Protein AF-A0AAX2EZH9-F1 (afdb_monomer)

InterPro domains:
  IPR002686 Transposase IS200-like [PF01797] (1-77)
  IPR002686 Transposase IS200-like [SM01321] (1-77)
  IPR036515 Transposase IS200-like superfamily [G3DSA:3.30.70.1290] (1-81)
  IPR036515 Transposase IS200-like superfamily [SSF143422] (1-78)

Secondary structure (DSSP, 8-state):
-EEEE-SS-EEEE----TTS-HHHHHHHHHHHHHHHHHHH-GGGGGTSTTS--S-S----------HHHHHHHHHHHHHHHHHHHHHHHTT-

Nearest PDB structures (foldseek):
  2xo6-assembly1_D  TM=8.669E-01  e=2.673E-03  Deinococcus radiodurans
  2xma-assembly1_B  TM=8.553E-01  e=2.495E-03  Deinococcus radiodurans

Radius of gyration: 23.13 Å; Cα contacts (8 Å, |Δi|>4): 30; chains: 1; bounding box: 42×32×67 Å

Structure (mmCIF, N/CA/C/O backbone):
data_AF-A0AAX2EZH9-F1
#
_entry.id   AF-A0AAX2EZH9-F1
#
loop_
_atom_site.group_PDB
_atom_site.id
_atom_site.type_symbol
_atom_site.label_atom_id
_atom_site.label_alt_id
_atom_site.label_comp_id
_atom_site.label_asym_id
_atom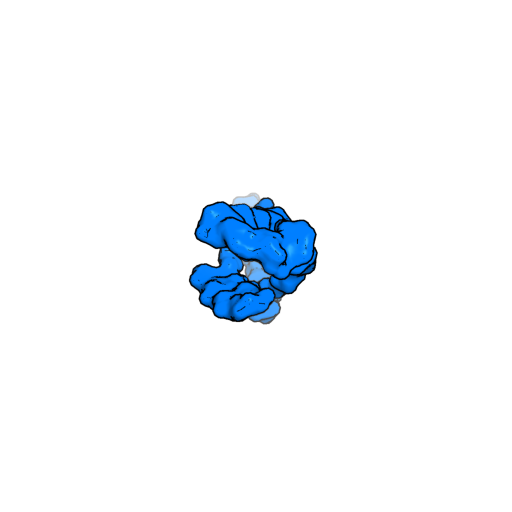_site.label_entity_id
_atom_site.label_seq_id
_atom_site.pdbx_PDB_ins_code
_atom_site.Cartn_x
_atom_site.Cartn_y
_atom_site.Cartn_z
_atom_site.occupancy
_atom_site.B_iso_or_equiv
_atom_site.auth_seq_id
_atom_site.auth_comp_id
_atom_site.auth_asym_id
_atom_site.auth_atom_id
_atom_site.pdbx_PDB_model_num
ATOM 1 N N . LEU A 1 1 ? -5.674 -7.216 -10.535 1.00 82.19 1 LEU A N 1
ATOM 2 C CA . LEU A 1 1 ? -5.636 -7.061 -9.066 1.00 82.19 1 LEU A CA 1
ATOM 3 C C . LEU A 1 1 ? -5.894 -8.431 -8.493 1.00 82.19 1 LEU A C 1
ATOM 5 O O . LEU A 1 1 ? -6.979 -8.951 -8.719 1.00 82.19 1 LEU A O 1
ATOM 9 N N . GLU A 1 2 ? -4.918 -8.998 -7.802 1.00 90.62 2 GLU A N 1
ATOM 10 C CA . GLU A 1 2 ? -5.095 -10.267 -7.092 1.00 90.62 2 GLU A CA 1
ATOM 11 C C . GLU A 1 2 ? -5.045 -9.998 -5.591 1.00 90.62 2 GLU A C 1
ATOM 13 O O . GLU A 1 2 ? -4.290 -9.136 -5.135 1.00 90.62 2 GLU A O 1
ATOM 18 N N . LEU A 1 3 ? -5.895 -10.688 -4.834 1.00 95.06 3 LEU A N 1
ATOM 19 C CA . LEU A 1 3 ? -6.066 -10.493 -3.399 1.00 95.06 3 LEU A CA 1
ATOM 20 C C . LEU A 1 3 ? -6.234 -11.855 -2.735 1.00 95.06 3 LEU A C 1
ATOM 22 O O . LEU A 1 3 ? -7.134 -12.610 -3.096 1.00 95.06 3 LEU A O 1
ATOM 26 N N . ASN A 1 4 ? -5.423 -12.118 -1.718 1.00 96.12 4 ASN A N 1
ATOM 27 C CA . ASN A 1 4 ? -5.602 -13.257 -0.832 1.00 96.12 4 ASN A CA 1
ATOM 28 C C . ASN A 1 4 ? -5.650 -12.766 0.621 1.00 96.12 4 ASN A C 1
ATOM 30 O O . ASN A 1 4 ? -4.737 -12.080 1.081 1.00 96.12 4 ASN A O 1
ATOM 34 N N . VAL A 1 5 ? -6.726 -13.098 1.335 1.00 96.19 5 VAL A N 1
ATOM 35 C CA . VAL A 1 5 ? -6.957 -12.677 2.723 1.00 96.19 5 VAL A CA 1
ATOM 36 C C . VAL A 1 5 ? -6.786 -13.883 3.629 1.00 96.19 5 VAL A C 1
ATOM 38 O O . VAL A 1 5 ? -7.507 -14.868 3.499 1.00 96.19 5 VAL A O 1
ATOM 41 N N . GLN A 1 6 ? -5.839 -13.784 4.551 1.00 96.00 6 GLN A N 1
ATOM 42 C CA . GLN A 1 6 ? -5.584 -14.772 5.588 1.00 96.00 6 GLN A CA 1
ATOM 43 C C . GLN A 1 6 ? -6.080 -14.231 6.940 1.00 96.00 6 GLN A C 1
ATOM 45 O O . GLN A 1 6 ? -6.351 -13.032 7.059 1.00 96.00 6 GLN A O 1
ATOM 50 N N . PRO A 1 7 ? -6.235 -15.083 7.970 1.00 91.31 7 PRO A N 1
ATOM 51 C CA . PRO A 1 7 ? -6.737 -14.646 9.275 1.00 91.31 7 PRO A CA 1
ATOM 52 C C . PRO A 1 7 ? -5.924 -13.515 9.927 1.00 91.31 7 PRO A C 1
ATOM 54 O O . PRO A 1 7 ? -6.488 -12.711 10.667 1.00 91.31 7 PRO A O 1
ATOM 57 N N . ASP A 1 8 ? -4.621 -13.442 9.653 1.00 92.62 8 ASP A N 1
ATOM 58 C CA . ASP A 1 8 ? -3.663 -12.530 10.288 1.00 92.62 8 ASP A CA 1
ATOM 59 C C . ASP A 1 8 ? -2.900 -11.618 9.304 1.00 92.62 8 ASP A C 1
ATOM 61 O O . ASP A 1 8 ? -2.228 -10.678 9.735 1.00 92.62 8 ASP A O 1
ATOM 65 N N . HIS A 1 9 ? -3.013 -11.839 7.990 1.00 94.88 9 HIS A N 1
ATOM 66 C CA . HIS A 1 9 ? -2.337 -11.029 6.973 1.00 94.88 9 HIS A CA 1
ATOM 67 C C . HIS A 1 9 ? -3.076 -11.009 5.626 1.00 94.88 9 HIS A C 1
ATOM 69 O O . HIS A 1 9 ? -4.004 -11.774 5.379 1.00 94.88 9 HIS A O 1
ATOM 75 N N . VAL A 1 10 ? -2.679 -10.098 4.734 1.00 96.81 10 VAL A N 1
ATOM 76 C CA . VAL A 1 10 ? -3.275 -9.940 3.399 1.00 96.81 10 VAL A CA 1
ATOM 77 C C . VAL A 1 10 ? -2.175 -9.813 2.352 1.00 96.81 10 VAL A C 1
ATOM 79 O O . VAL A 1 10 ? -1.251 -9.020 2.529 1.00 96.81 10 VAL A O 1
ATOM 82 N N . HIS A 1 11 ? -2.317 -10.550 1.251 1.00 96.00 11 HIS A N 1
ATOM 83 C CA . HIS A 1 11 ? -1.464 -10.463 0.064 1.00 96.00 11 HIS A CA 1
ATOM 84 C C . HIS A 1 11 ? -2.195 -9.745 -1.066 1.00 96.00 11 HIS A C 1
ATOM 86 O O . HIS A 1 11 ? -3.374 -10.006 -1.311 1.00 96.00 11 HIS A O 1
ATOM 92 N N . LEU A 1 12 ? -1.493 -8.852 -1.762 1.00 94.88 12 LEU A N 1
ATOM 93 C CA . LEU A 1 12 ? -2.029 -8.029 -2.844 1.00 94.88 12 LEU A CA 1
ATOM 94 C C . LEU A 1 12 ? -1.044 -7.991 -4.013 1.00 94.88 12 LEU A C 1
ATOM 96 O O . LEU A 1 12 ? 0.106 -7.607 -3.822 1.00 94.88 12 LEU A O 1
ATOM 100 N N . VAL A 1 13 ? -1.519 -8.288 -5.224 1.00 94.44 13 VAL A N 1
ATOM 101 C CA . VAL A 1 13 ? -0.797 -8.004 -6.475 1.00 94.44 13 VAL A CA 1
ATOM 102 C C . VAL A 1 13 ? -1.493 -6.848 -7.181 1.00 94.44 13 VAL A C 1
ATOM 104 O O . VAL A 1 13 ? -2.639 -6.960 -7.636 1.00 94.44 13 VAL A O 1
ATOM 107 N N . VAL A 1 14 ? -0.806 -5.709 -7.244 1.00 92.31 14 VAL A N 1
ATOM 108 C CA . VAL A 1 14 ? -1.336 -4.424 -7.716 1.00 92.31 14 VAL A CA 1
ATOM 109 C C . VAL A 1 14 ? -0.431 -3.831 -8.791 1.00 92.31 14 VAL A C 1
ATOM 111 O O . VAL A 1 14 ? 0.789 -3.919 -8.705 1.00 92.31 14 VAL A O 1
ATOM 114 N N . ILE A 1 15 ? -1.034 -3.170 -9.777 1.00 92.50 15 ILE A N 1
ATOM 115 C CA . ILE A 1 15 ? -0.312 -2.300 -10.709 1.00 92.50 15 ILE A CA 1
ATOM 116 C C . ILE A 1 15 ? -0.387 -0.885 -10.141 1.00 92.50 15 ILE A C 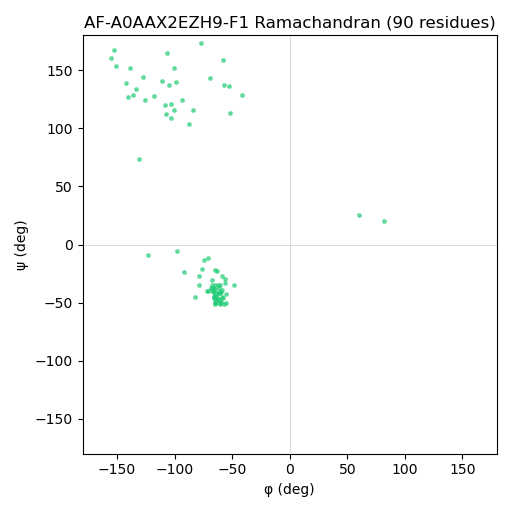1
ATOM 118 O O . ILE A 1 15 ? -1.481 -0.384 -9.873 1.00 92.50 15 ILE A O 1
ATOM 122 N N . VAL A 1 16 ? 0.766 -0.252 -9.937 1.00 92.19 16 VAL A N 1
ATOM 123 C CA . VAL A 1 16 ? 0.867 1.071 -9.310 1.00 92.19 16 VAL A CA 1
ATOM 124 C C . VAL A 1 16 ? 1.465 2.056 -10.314 1.00 92.19 16 VAL A C 1
ATOM 126 O O . VAL A 1 16 ? 2.521 1.769 -10.876 1.00 92.19 16 VAL A O 1
ATOM 129 N N . PRO A 1 17 ? 0.831 3.220 -10.556 1.00 94.69 17 PRO A N 1
ATOM 130 C CA . PRO A 1 17 ? 1.440 4.273 -11.357 1.00 94.69 17 PRO A CA 1
ATOM 131 C C . PRO A 1 17 ? 2.792 4.705 -10.765 1.00 94.69 17 PRO A C 1
ATOM 133 O O . PRO A 1 17 ? 2.856 4.948 -9.559 1.00 94.69 17 PRO A O 1
ATOM 136 N N . PRO A 1 18 ? 3.840 4.913 -11.581 1.00 93.38 18 PRO A N 1
ATOM 137 C CA . PRO A 1 18 ? 5.196 5.186 -11.087 1.00 93.38 18 PRO A CA 1
ATOM 138 C C . PRO A 1 18 ? 5.309 6.495 -10.290 1.00 93.38 18 PRO A C 1
ATOM 140 O O . PRO A 1 18 ? 6.192 6.647 -9.456 1.00 93.38 18 PRO A O 1
ATOM 143 N N . LYS A 1 19 ? 4.379 7.435 -10.502 1.00 96.75 19 LYS A N 1
ATOM 144 C CA . LYS A 1 19 ? 4.286 8.695 -9.747 1.00 96.75 19 LYS A CA 1
ATOM 145 C C . LYS A 1 19 ? 3.806 8.532 -8.299 1.00 96.75 19 LYS A C 1
ATOM 147 O O . LYS A 1 19 ? 3.818 9.500 -7.545 1.00 96.75 19 LYS A O 1
ATOM 152 N N . ILE A 1 20 ? 3.303 7.355 -7.927 1.00 97.19 20 ILE A N 1
ATOM 153 C CA . ILE A 1 20 ? 2.777 7.076 -6.589 1.00 97.19 20 ILE A CA 1
ATOM 154 C C . ILE A 1 20 ? 3.815 6.254 -5.835 1.00 97.19 20 ILE A C 1
ATOM 156 O O . ILE A 1 20 ? 4.152 5.145 -6.241 1.00 97.19 20 ILE A O 1
ATOM 160 N N . SER A 1 21 ? 4.288 6.771 -4.703 1.00 97.12 21 SER A N 1
ATOM 161 C CA . SER A 1 21 ? 5.182 6.003 -3.842 1.00 97.12 21 SER A CA 1
ATOM 162 C C . SER A 1 21 ? 4.437 4.839 -3.176 1.00 97.12 21 SER A C 1
ATOM 164 O O . SER A 1 21 ? 3.276 4.957 -2.759 1.00 97.12 21 SER A O 1
ATOM 166 N N . ILE A 1 22 ? 5.131 3.710 -3.019 1.00 96.50 22 ILE A N 1
ATOM 167 C CA . ILE A 1 22 ? 4.591 2.534 -2.326 1.00 96.50 22 ILE A CA 1
ATOM 168 C C . ILE A 1 22 ? 4.200 2.877 -0.885 1.00 96.50 22 ILE A C 1
ATOM 170 O O . ILE A 1 22 ? 3.153 2.443 -0.409 1.00 96.50 22 ILE A O 1
ATOM 174 N N . SER A 1 23 ? 4.986 3.706 -0.197 1.00 96.94 23 SER A N 1
ATOM 175 C CA . SER A 1 23 ? 4.690 4.123 1.175 1.00 96.94 23 SER A CA 1
ATOM 176 C C . SER A 1 23 ? 3.376 4.902 1.279 1.00 96.94 23 SER A C 1
ATOM 178 O O . SER A 1 23 ? 2.574 4.624 2.174 1.00 96.94 23 SER A O 1
ATOM 180 N N . THR A 1 24 ? 3.100 5.815 0.342 1.00 97.31 24 THR A N 1
ATOM 181 C CA . THR A 1 24 ? 1.831 6.553 0.287 1.00 97.31 24 THR A CA 1
ATOM 182 C C . THR A 1 24 ? 0.655 5.630 -0.021 1.00 97.31 24 THR A C 1
ATOM 184 O O . THR A 1 24 ? -0.401 5.764 0.608 1.00 97.31 24 THR A O 1
ATOM 187 N N . LEU A 1 25 ? 0.827 4.679 -0.945 1.00 96.94 25 LEU A N 1
ATOM 188 C CA . LEU A 1 25 ? -0.189 3.673 -1.250 1.00 96.94 25 LEU A CA 1
ATOM 189 C C . LEU A 1 25 ? -0.505 2.816 -0.016 1.00 96.94 25 LEU A C 1
ATOM 191 O O . LEU A 1 25 ? -1.668 2.693 0.365 1.00 96.94 25 LEU A O 1
ATOM 195 N N . MET A 1 26 ? 0.517 2.274 0.648 1.00 97.25 26 MET A N 1
ATOM 196 C CA . MET A 1 26 ? 0.345 1.419 1.823 1.00 97.25 26 MET A CA 1
ATOM 197 C C . MET A 1 26 ? -0.263 2.172 3.004 1.00 97.25 26 MET A C 1
ATOM 199 O O . MET A 1 26 ? -1.134 1.626 3.684 1.00 97.25 26 MET A O 1
ATOM 203 N N . GLY A 1 27 ? 0.118 3.435 3.217 1.00 96.50 27 GLY A N 1
ATOM 204 C CA . GLY A 1 27 ? -0.517 4.306 4.207 1.00 96.50 27 GLY A CA 1
ATOM 205 C C . GLY A 1 27 ? -2.018 4.470 3.950 1.00 96.50 27 GLY A C 1
ATOM 206 O O . GLY A 1 27 ? -2.830 4.281 4.859 1.00 96.50 27 GLY A O 1
ATOM 207 N N . HIS A 1 28 ? -2.404 4.725 2.696 1.00 96.88 28 HIS A N 1
ATOM 208 C CA . HIS A 1 28 ? -3.811 4.826 2.308 1.00 96.88 28 HIS A CA 1
ATOM 209 C C . HIS A 1 28 ? -4.563 3.505 2.462 1.00 96.88 28 HIS A C 1
ATOM 211 O O . HIS A 1 28 ? -5.627 3.483 3.084 1.00 96.88 28 HIS A O 1
ATOM 217 N N . LEU A 1 29 ? -4.032 2.406 1.922 1.00 96.31 29 LEU A N 1
ATOM 218 C CA . LEU A 1 29 ? -4.689 1.100 1.966 1.00 96.31 29 LEU A CA 1
ATOM 219 C C . LEU A 1 29 ? -4.904 0.645 3.408 1.00 96.31 29 LEU A C 1
ATOM 221 O O . LEU A 1 29 ? -6.035 0.333 3.788 1.00 96.31 29 LEU A O 1
ATOM 225 N N . LYS A 1 30 ? -3.854 0.674 4.235 1.00 95.44 30 LYS A N 1
ATOM 226 C CA . LYS A 1 30 ? -3.922 0.249 5.638 1.00 95.44 30 LYS A CA 1
ATOM 227 C C . LYS A 1 30 ? -4.824 1.171 6.459 1.00 95.44 30 LYS A C 1
ATOM 229 O O . LYS A 1 30 ? -5.681 0.689 7.196 1.00 95.44 30 LYS A O 1
ATOM 234 N N . GLY A 1 31 ? -4.702 2.488 6.290 1.00 94.62 31 GLY A N 1
ATOM 235 C CA . GLY A 1 31 ? -5.515 3.461 7.023 1.00 94.62 31 GLY A CA 1
ATOM 236 C C . GLY A 1 31 ? -7.004 3.381 6.678 1.00 94.62 31 GLY A C 1
ATOM 237 O O . GLY A 1 31 ? -7.852 3.248 7.562 1.00 94.62 31 GLY A O 1
ATOM 238 N N . ARG A 1 32 ? -7.351 3.411 5.384 1.00 96.50 32 ARG A N 1
ATOM 239 C CA . ARG A 1 32 ? -8.755 3.402 4.935 1.00 96.50 32 ARG A CA 1
ATOM 240 C C . ARG A 1 32 ? -9.444 2.072 5.213 1.00 96.50 32 ARG A C 1
ATOM 242 O O . ARG A 1 32 ? -10.620 2.080 5.575 1.00 96.50 32 ARG A O 1
ATOM 249 N N . SER A 1 33 ? -8.741 0.949 5.066 1.00 94.94 33 SER A N 1
ATOM 250 C CA . SER A 1 33 ? -9.296 -0.367 5.404 1.00 94.94 33 SER A CA 1
ATOM 251 C C . SER A 1 33 ? -9.562 -0.498 6.903 1.00 94.94 33 SER A C 1
ATOM 253 O O . SER A 1 33 ? -10.667 -0.889 7.269 1.00 94.94 33 SER A O 1
ATOM 255 N N . ALA A 1 34 ? -8.628 -0.080 7.765 1.00 92.75 34 ALA A N 1
ATOM 256 C CA . ALA A 1 34 ? -8.821 -0.104 9.215 1.00 92.75 34 ALA A CA 1
ATOM 257 C C . ALA A 1 34 ? -10.036 0.734 9.647 1.00 92.75 34 ALA A C 1
ATOM 259 O O . ALA A 1 34 ? -10.880 0.257 10.403 1.00 92.75 34 ALA A O 1
ATOM 260 N N . ILE A 1 35 ? -10.184 1.954 9.109 1.00 92.31 35 ILE A N 1
ATOM 261 C CA . ILE A 1 35 ? -11.345 2.817 9.390 1.00 92.31 35 ILE A CA 1
ATOM 262 C C . ILE A 1 35 ? -12.651 2.130 8.973 1.00 92.31 35 ILE A C 1
ATOM 264 O O . ILE A 1 35 ? -13.594 2.060 9.762 1.00 92.31 35 ILE A O 1
ATOM 268 N N . ARG A 1 36 ? -12.717 1.601 7.743 1.00 94.44 36 ARG A N 1
ATOM 269 C CA . ARG A 1 36 ? -13.913 0.907 7.238 1.00 94.44 36 ARG A CA 1
ATOM 270 C C . ARG A 1 36 ? -14.256 -0.315 8.084 1.00 94.44 36 ARG A C 1
ATOM 272 O O . ARG A 1 36 ? -15.429 -0.526 8.387 1.00 94.44 36 ARG A O 1
ATOM 279 N N . LEU A 1 37 ? -13.250 -1.084 8.492 1.00 92.50 37 LEU A N 1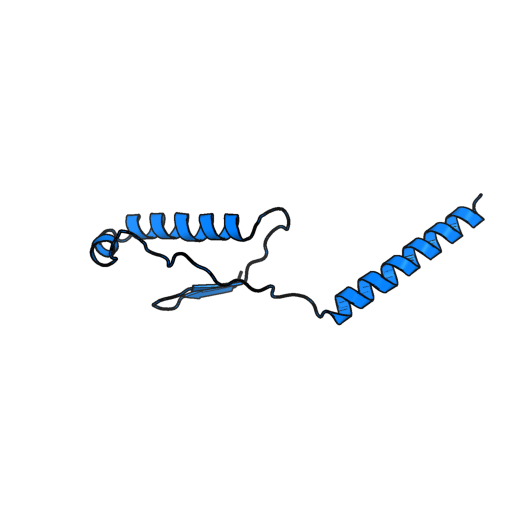
ATOM 280 C CA . LEU A 1 37 ? -13.442 -2.268 9.314 1.00 92.50 37 LEU A CA 1
ATOM 281 C C . LEU A 1 37 ? -13.973 -1.907 10.701 1.00 92.50 37 LEU A C 1
ATOM 283 O O . LEU A 1 37 ? -14.944 -2.511 11.144 1.00 92.50 37 LEU A O 1
ATOM 287 N N . TYR A 1 38 ? -13.405 -0.897 11.363 1.00 90.31 38 TYR A N 1
ATOM 288 C CA . TYR A 1 38 ? -13.888 -0.462 12.674 1.00 90.31 38 TYR A CA 1
ATOM 289 C C . TYR A 1 38 ? -15.303 0.113 12.631 1.00 90.31 38 TYR A C 1
ATOM 291 O O . TYR A 1 38 ? -16.072 -0.117 13.561 1.00 90.31 38 TYR A O 1
ATOM 299 N N . ASN A 1 39 ? -15.668 0.806 11.550 1.00 92.00 39 ASN A N 1
ATOM 300 C CA . ASN A 1 39 ? -17.034 1.291 11.365 1.00 92.00 39 ASN A CA 1
ATOM 301 C C . ASN A 1 39 ? -18.021 0.136 11.147 1.00 92.00 39 ASN A C 1
ATOM 303 O O . ASN A 1 39 ? -19.147 0.190 11.633 1.00 92.00 39 ASN A O 1
ATOM 307 N N . ARG A 1 40 ? -17.607 -0.918 10.429 1.00 94.50 40 ARG A N 1
ATOM 308 C CA . ARG A 1 40 ? -18.458 -2.084 10.153 1.00 94.50 40 ARG A CA 1
ATOM 309 C C . ARG A 1 40 ? -18.546 -3.051 11.334 1.00 94.50 40 ARG A C 1
ATOM 311 O O . ARG A 1 40 ? -19.599 -3.642 11.553 1.00 94.50 40 ARG A O 1
ATOM 318 N N . PHE A 1 41 ? -17.465 -3.200 12.093 1.00 91.06 41 PHE A N 1
ATOM 319 C CA . PHE A 1 41 ? -17.336 -4.149 13.197 1.00 91.06 41 PHE A CA 1
ATOM 320 C C . PHE A 1 41 ? -16.781 -3.461 14.457 1.00 91.06 41 PHE A C 1
ATOM 322 O O . PHE A 1 41 ? -15.634 -3.697 14.853 1.00 91.06 41 PHE A O 1
ATOM 329 N N . PRO A 1 42 ? -17.592 -2.635 15.147 1.00 87.25 42 PRO A N 1
ATOM 330 C CA . PRO A 1 42 ? -17.126 -1.847 16.293 1.00 87.25 42 PRO A CA 1
ATOM 331 C C . PRO A 1 42 ? -16.548 -2.691 17.439 1.00 87.25 42 PRO A C 1
ATOM 333 O O . PRO A 1 42 ? -15.671 -2.240 18.173 1.00 87.25 42 PRO A O 1
ATOM 336 N N . HIS A 1 43 ? -17.000 -3.941 17.575 1.00 85.50 43 HIS A N 1
ATOM 337 C CA . HIS A 1 43 ? -16.541 -4.874 18.604 1.00 85.50 43 HIS A CA 1
ATOM 338 C C . HIS A 1 43 ? -15.056 -5.265 18.464 1.00 85.50 43 HIS A C 1
ATOM 340 O O . HIS A 1 43 ? -14.439 -5.645 19.458 1.00 85.50 43 HIS A O 1
ATOM 346 N N . ILE A 1 44 ? -14.459 -5.136 17.271 1.00 83.88 44 ILE A N 1
ATOM 347 C CA . ILE A 1 44 ? -13.042 -5.459 17.027 1.00 83.88 44 ILE A CA 1
ATOM 348 C C . ILE A 1 44 ? -12.113 -4.482 17.762 1.00 83.88 44 ILE A C 1
ATOM 350 O O . ILE A 1 44 ? -11.052 -4.889 18.233 1.00 83.88 44 ILE A O 1
ATOM 354 N N . ARG A 1 45 ? -12.527 -3.219 17.956 1.00 77.12 45 ARG A N 1
ATOM 355 C CA . ARG A 1 45 ? -11.734 -2.223 18.705 1.00 77.12 45 ARG A CA 1
ATOM 356 C C . ARG A 1 45 ? -11.378 -2.679 20.117 1.00 77.12 45 ARG A C 1
ATOM 358 O O . ARG A 1 45 ? -10.312 -2.339 20.607 1.00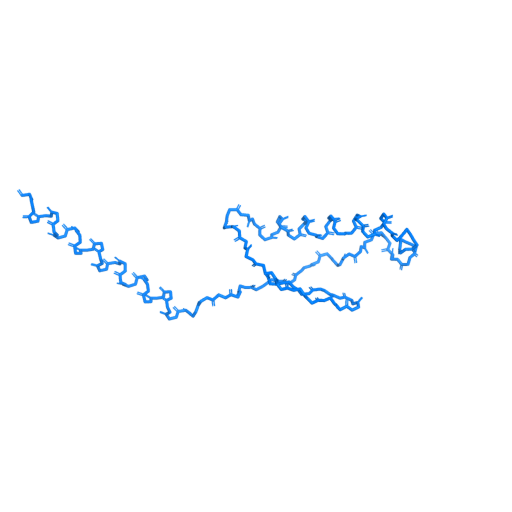 77.12 45 ARG A O 1
ATOM 365 N N . LYS A 1 46 ? -12.258 -3.456 20.757 1.00 70.69 46 LYS A N 1
ATOM 366 C CA . LYS A 1 46 ? -12.047 -3.965 22.120 1.00 70.69 46 LYS A CA 1
ATOM 367 C C . LYS A 1 46 ? -11.046 -5.123 22.181 1.00 70.69 46 LYS A C 1
ATOM 369 O O . LYS A 1 46 ? -10.509 -5.387 23.246 1.00 70.69 46 LYS A O 1
ATOM 374 N N . LYS A 1 47 ? -10.817 -5.820 21.061 1.00 71.25 47 LYS A N 1
ATOM 375 C CA . LYS A 1 47 ? -9.916 -6.981 20.980 1.00 71.25 47 LYS A CA 1
ATOM 376 C C . LYS A 1 47 ? -8.484 -6.606 20.591 1.00 71.25 47 LYS A C 1
ATOM 378 O O . LYS A 1 47 ? -7.566 -7.366 20.875 1.00 71.25 47 LYS A O 1
ATOM 383 N N . LEU A 1 48 ? -8.293 -5.464 19.930 1.00 70.19 48 LEU A N 1
ATOM 384 C CA . LEU A 1 48 ? -6.991 -5.032 19.425 1.00 70.19 48 LEU A CA 1
ATOM 385 C C . LEU A 1 48 ? -6.401 -3.954 20.334 1.00 70.19 48 LEU A C 1
ATOM 387 O O . LEU A 1 48 ? -6.877 -2.817 20.373 1.00 70.19 48 LEU A O 1
ATOM 391 N N . TRP A 1 49 ? -5.358 -4.339 21.068 1.00 59.88 49 TRP A N 1
ATOM 392 C CA . TRP A 1 49 ? -4.599 -3.491 21.983 1.00 59.88 49 TRP A CA 1
ATOM 393 C C . TRP A 1 49 ? -4.150 -2.202 21.278 1.00 59.88 49 TRP A C 1
ATOM 395 O O . TRP A 1 49 ? -3.351 -2.230 20.345 1.00 59.88 49 TRP A O 1
ATOM 405 N N . GLY A 1 50 ? -4.693 -1.058 21.702 1.00 65.56 50 GLY A N 1
ATOM 406 C CA . GLY A 1 50 ? -4.286 0.254 21.191 1.00 65.56 50 GLY A CA 1
ATOM 407 C C . GLY A 1 50 ? -4.917 0.692 19.863 1.00 65.56 50 GLY A C 1
ATOM 408 O O . GLY A 1 50 ? -4.378 1.590 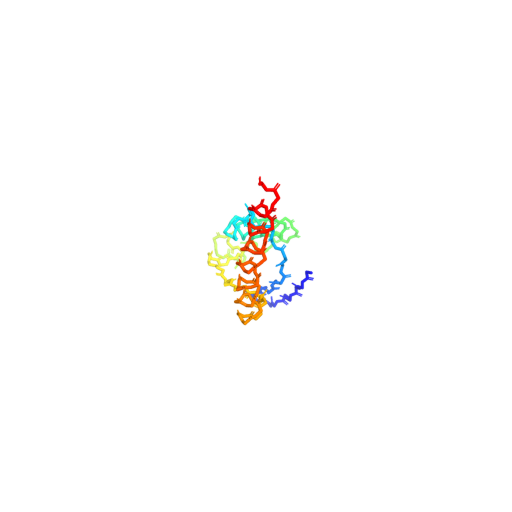19.228 1.00 65.56 50 GLY A O 1
ATOM 409 N N . ASN A 1 51 ? -6.052 0.115 19.435 1.00 70.38 51 ASN A N 1
ATOM 410 C CA . ASN A 1 51 ? -6.796 0.574 18.241 1.00 70.38 51 ASN A CA 1
ATOM 411 C C . ASN A 1 51 ? -5.976 0.505 16.927 1.00 70.38 51 ASN A C 1
ATOM 413 O O . ASN A 1 51 ? -6.238 1.235 15.968 1.00 70.38 51 ASN A O 1
ATOM 417 N N . HIS A 1 52 ? -4.981 -0.385 16.882 1.00 83.56 52 HIS A N 1
ATOM 418 C CA . HIS A 1 52 ? -4.182 -0.675 15.697 1.00 83.56 52 HIS A CA 1
ATOM 419 C C . HIS A 1 52 ? -4.684 -1.961 15.035 1.00 83.56 52 HIS A C 1
ATOM 421 O O . HIS A 1 52 ? -4.611 -3.034 15.627 1.00 83.56 52 HIS A O 1
ATOM 427 N N . PHE A 1 53 ? -5.204 -1.851 13.809 1.00 90.19 53 PHE A N 1
ATOM 428 C CA . PHE A 1 53 ? -5.655 -3.020 13.046 1.00 90.19 53 PHE A CA 1
ATOM 429 C C . PHE A 1 53 ? -4.502 -3.719 12.326 1.00 90.19 53 PHE A C 1
ATOM 431 O O . PHE A 1 53 ? -4.378 -4.936 12.376 1.00 90.19 53 PHE A O 1
ATOM 438 N N . TRP A 1 54 ? -3.637 -2.936 11.684 1.00 93.19 54 TRP A N 1
ATOM 439 C CA . TRP A 1 54 ? -2.476 -3.446 10.968 1.00 93.19 54 TRP A CA 1
ATOM 440 C C . TRP A 1 54 ? -1.201 -3.299 11.794 1.00 93.19 54 TRP A C 1
ATOM 442 O O . TRP A 1 54 ? -1.053 -2.340 12.556 1.00 93.19 54 TRP A O 1
ATOM 452 N N . SER A 1 55 ? -0.233 -4.186 11.555 1.00 92.12 55 SER A N 1
ATOM 453 C CA . SER A 1 55 ? 1.150 -3.992 12.001 1.00 92.12 55 SER A CA 1
ATOM 454 C C . SER A 1 55 ? 1.725 -2.686 11.433 1.00 92.12 55 SER A C 1
ATOM 456 O O . SER A 1 55 ? 1.235 -2.161 10.431 1.00 92.12 55 SER A O 1
ATOM 458 N N . ARG A 1 56 ? 2.771 -2.120 12.051 1.00 91.31 56 ARG A N 1
ATOM 459 C CA . ARG A 1 56 ? 3.399 -0.880 11.545 1.00 91.31 56 ARG A CA 1
ATOM 460 C C . ARG A 1 56 ? 4.039 -1.089 10.166 1.00 91.31 56 ARG A C 1
ATOM 462 O O . ARG A 1 56 ? 3.812 -0.288 9.261 1.00 91.31 56 ARG A O 1
ATOM 469 N N . GLY A 1 57 ? 4.765 -2.193 9.995 1.00 94.19 57 GLY A N 1
ATOM 470 C CA . GLY A 1 57 ? 5.468 -2.538 8.758 1.00 94.19 57 GLY A CA 1
ATOM 471 C C . GLY A 1 57 ? 4.572 -3.085 7.645 1.00 94.19 57 GLY A C 1
ATOM 472 O O . GLY A 1 57 ? 3.372 -3.304 7.819 1.00 94.19 57 GLY A O 1
ATOM 473 N N . TYR A 1 58 ? 5.164 -3.279 6.476 1.00 96.81 58 TYR A N 1
ATOM 474 C CA . TYR A 1 58 ? 4.592 -4.008 5.349 1.00 96.81 58 TYR A CA 1
ATOM 475 C C . TYR A 1 58 ? 5.734 -4.622 4.536 1.00 96.81 58 TYR A C 1
ATOM 477 O O . TYR A 1 58 ? 6.849 -4.104 4.563 1.00 96.81 58 TYR A O 1
ATOM 485 N N . PHE A 1 59 ? 5.447 -5.715 3.835 1.00 95.56 59 PHE A N 1
ATOM 486 C CA . PHE A 1 59 ? 6.352 -6.304 2.854 1.00 95.56 59 PHE A CA 1
ATOM 487 C C . PHE A 1 59 ? 5.935 -5.846 1.457 1.00 95.56 59 PHE A C 1
ATOM 489 O O . PHE A 1 59 ? 4.740 -5.749 1.169 1.00 95.56 59 PHE A O 1
ATOM 496 N N . VAL A 1 60 ? 6.912 -5.541 0.610 1.00 94.94 60 VAL A N 1
ATOM 497 C CA . VAL A 1 60 ? 6.695 -5.228 -0.799 1.00 94.94 60 VAL A CA 1
ATOM 498 C C . VAL A 1 60 ? 7.834 -5.823 -1.606 1.00 94.94 60 VAL A C 1
ATOM 500 O O . VAL A 1 60 ? 8.990 -5.734 -1.202 1.00 94.94 60 VAL A O 1
ATOM 503 N N . ASP A 1 61 ? 7.480 -6.392 -2.748 1.00 91.88 61 ASP A N 1
ATOM 504 C CA . ASP A 1 61 ? 8.423 -6.812 -3.768 1.00 91.88 61 ASP A CA 1
ATOM 505 C C . ASP A 1 61 ? 7.853 -6.454 -5.144 1.00 91.88 61 ASP A C 1
ATOM 507 O O . ASP A 1 61 ? 6.634 -6.346 -5.325 1.00 91.88 61 ASP A O 1
ATOM 511 N N . THR A 1 62 ? 8.734 -6.221 -6.107 1.00 88.81 62 THR A N 1
ATOM 512 C CA . THR A 1 62 ? 8.347 -5.970 -7.491 1.00 88.81 62 THR A CA 1
ATOM 513 C C . THR A 1 62 ? 8.137 -7.293 -8.203 1.00 88.81 62 THR A C 1
ATOM 515 O O . THR A 1 62 ? 9.080 -8.043 -8.429 1.00 88.81 62 THR A O 1
ATOM 518 N N . VAL A 1 63 ? 6.905 -7.556 -8.627 1.00 77.06 63 VAL A N 1
ATOM 519 C CA . VAL A 1 63 ? 6.617 -8.655 -9.553 1.00 77.06 63 VAL A CA 1
ATOM 520 C C . VAL A 1 63 ? 6.796 -8.095 -10.962 1.00 77.06 63 VAL A C 1
ATOM 522 O O . VAL A 1 63 ? 5.979 -7.293 -11.415 1.00 77.06 63 VAL A O 1
ATOM 525 N N . GLY A 1 64 ? 7.912 -8.416 -11.622 1.00 69.25 64 GLY A N 1
ATOM 526 C CA . GLY A 1 64 ? 8.334 -7.694 -12.821 1.00 69.25 64 GLY A CA 1
ATOM 527 C C . GLY A 1 64 ? 9.238 -8.470 -13.774 1.00 69.25 64 GLY A C 1
ATOM 528 O O . GLY A 1 64 ? 9.835 -9.484 -13.431 1.00 69.25 64 GLY A O 1
ATOM 529 N N . VAL A 1 65 ? 9.268 -7.958 -15.004 1.00 60.28 65 VAL A N 1
ATOM 530 C CA . VAL A 1 65 ? 9.837 -8.529 -16.230 1.00 60.28 65 VAL A CA 1
ATOM 531 C C . VAL A 1 65 ? 11.303 -8.957 -16.060 1.00 60.28 65 VAL A C 1
ATOM 533 O O . VAL A 1 65 ? 12.097 -8.213 -15.492 1.00 60.28 65 VAL A O 1
ATOM 536 N N . ASN A 1 66 ? 11.647 -10.141 -16.593 1.00 74.25 66 ASN A N 1
ATOM 537 C CA . ASN A 1 66 ? 12.992 -10.735 -16.577 1.00 74.25 66 ASN A CA 1
ATOM 538 C C . ASN A 1 66 ? 14.078 -9.678 -16.856 1.00 74.25 66 ASN A C 1
ATOM 540 O O . ASN A 1 66 ? 14.006 -8.956 -17.853 1.00 74.25 66 ASN A O 1
ATOM 544 N N . GLU A 1 67 ? 15.094 -9.618 -15.994 1.00 77.00 67 GLU A N 1
ATOM 545 C CA . GLU A 1 67 ? 16.255 -8.730 -16.115 1.00 77.00 67 GLU A CA 1
ATOM 546 C C . GLU A 1 67 ? 16.879 -8.775 -17.523 1.00 77.00 67 GLU A C 1
ATOM 548 O O . GLU A 1 67 ? 17.313 -7.757 -18.063 1.00 77.00 67 GLU A O 1
ATOM 553 N N . GLU A 1 68 ? 16.861 -9.945 -18.160 1.00 77.50 68 GLU A N 1
ATOM 554 C CA . GLU A 1 68 ? 17.314 -10.150 -19.533 1.00 77.50 68 GLU A CA 1
ATOM 555 C C . GLU A 1 68 ? 16.515 -9.333 -20.559 1.00 77.50 68 GLU A C 1
ATOM 557 O O . GLU A 1 68 ? 17.100 -8.728 -21.458 1.00 77.50 68 GLU A O 1
ATOM 562 N N . ILE A 1 69 ? 15.191 -9.251 -20.407 1.00 75.50 69 ILE A N 1
ATOM 563 C CA . ILE A 1 69 ? 14.318 -8.471 -21.294 1.00 75.50 69 ILE A CA 1
ATOM 564 C C . ILE A 1 69 ? 14.599 -6.975 -21.121 1.00 75.50 69 ILE A C 1
ATOM 566 O O . ILE A 1 69 ? 14.675 -6.255 -22.116 1.00 75.50 69 ILE A O 1
ATOM 570 N N . ILE A 1 70 ? 14.820 -6.511 -19.886 1.00 76.94 70 ILE A N 1
ATOM 571 C CA . ILE A 1 70 ? 15.174 -5.111 -19.609 1.00 76.94 70 ILE A CA 1
ATOM 572 C C . ILE A 1 70 ? 16.529 -4.773 -20.239 1.00 76.94 70 ILE A C 1
ATOM 574 O O . ILE A 1 70 ? 16.638 -3.798 -20.980 1.00 76.94 70 ILE A O 1
ATOM 578 N N . ARG A 1 71 ? 17.556 -5.606 -20.022 1.00 81.06 71 ARG A N 1
ATOM 579 C CA . ARG A 1 71 ? 18.880 -5.406 -20.638 1.00 81.06 71 ARG A CA 1
ATOM 580 C C . ARG A 1 71 ? 18.810 -5.407 -22.159 1.00 81.06 71 ARG A C 1
ATOM 582 O O . ARG A 1 71 ? 19.487 -4.609 -22.806 1.00 81.06 71 ARG A O 1
ATOM 589 N N . ARG A 1 72 ? 18.012 -6.309 -22.735 1.00 81.62 72 ARG A N 1
ATOM 590 C CA . ARG A 1 72 ? 17.806 -6.381 -24.180 1.00 81.62 72 ARG A CA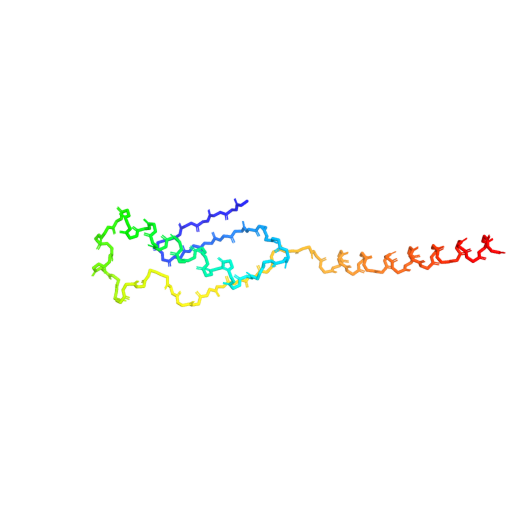 1
ATOM 591 C C . ARG A 1 72 ? 17.160 -5.098 -24.699 1.00 81.62 72 ARG A C 1
ATOM 593 O O . ARG A 1 72 ? 17.665 -4.543 -25.669 1.00 81.62 72 ARG A O 1
ATOM 600 N N . TYR A 1 73 ? 16.106 -4.612 -24.045 1.00 76.75 73 TYR A N 1
ATOM 601 C CA . TYR A 1 73 ? 15.458 -3.349 -24.396 1.00 76.75 73 TYR A CA 1
ATOM 602 C C . TYR A 1 73 ? 16.458 -2.183 -24.400 1.00 76.75 73 TYR A C 1
ATOM 604 O O . TYR A 1 73 ? 16.592 -1.526 -25.427 1.00 76.75 73 TYR A O 1
ATOM 612 N N . VAL A 1 74 ? 17.245 -2.013 -23.329 1.00 81.62 74 VAL A N 1
ATOM 613 C CA . VAL A 1 74 ? 18.258 -0.942 -23.217 1.00 81.62 74 VAL A CA 1
ATOM 614 C C . VAL A 1 74 ? 19.276 -0.997 -24.363 1.00 81.62 74 VAL A C 1
ATOM 616 O O . VAL A 1 74 ? 19.461 -0.013 -25.072 1.00 81.62 74 VAL A O 1
ATOM 619 N N . ARG A 1 75 ? 19.877 -2.168 -24.622 1.00 82.50 75 ARG A N 1
ATOM 620 C CA . ARG A 1 75 ? 20.880 -2.329 -25.696 1.00 82.50 75 ARG A CA 1
ATOM 621 C C . ARG A 1 75 ? 20.330 -2.043 -27.093 1.00 82.50 75 ARG A C 1
ATOM 623 O O . ARG A 1 75 ? 21.065 -1.603 -27.973 1.00 82.50 75 ARG A O 1
ATOM 630 N N . HIS A 1 76 ? 19.068 -2.385 -27.346 1.00 78.12 76 HIS A N 1
ATOM 631 C CA . HIS A 1 76 ? 18.450 -2.124 -28.647 1.00 78.12 76 HIS A CA 1
ATOM 632 C C . HIS A 1 76 ? 18.006 -0.668 -28.797 1.00 78.12 76 HIS A C 1
ATOM 634 O O . HIS A 1 76 ? 17.986 -0.167 -29.922 1.00 78.12 76 HIS A O 1
ATOM 640 N N . GLN A 1 77 ? 17.692 0.010 -27.693 1.00 74.12 77 GLN A N 1
ATOM 641 C CA . GLN A 1 77 ? 17.347 1.426 -27.697 1.00 74.12 77 GLN A CA 1
ATOM 642 C C . GLN A 1 77 ? 18.548 2.279 -28.127 1.00 74.12 77 GLN A C 1
ATOM 644 O O . GLN A 1 77 ? 18.422 3.035 -29.085 1.00 74.12 77 GLN A O 1
ATOM 649 N N . GLU A 1 78 ? 19.730 2.032 -27.548 1.00 70.62 78 GLU A N 1
ATOM 650 C CA . GLU A 1 78 ? 20.987 2.703 -27.929 1.00 70.62 78 GLU A CA 1
ATOM 651 C C . GLU A 1 78 ? 21.297 2.547 -29.427 1.00 70.62 78 GLU A C 1
ATOM 653 O O . GLU A 1 78 ? 21.660 3.505 -30.102 1.00 70.62 78 GLU A O 1
ATOM 658 N N . LYS A 1 79 ? 21.096 1.345 -29.987 1.00 74.62 79 LYS A N 1
ATOM 659 C CA . LYS A 1 79 ? 21.285 1.114 -31.430 1.00 74.62 79 LYS A CA 1
ATOM 660 C C . LYS A 1 79 ? 20.287 1.877 -32.294 1.00 74.62 79 LYS A C 1
ATOM 662 O O . LYS A 1 79 ? 20.639 2.302 -33.387 1.00 74.62 79 LYS A O 1
ATOM 667 N N . THR A 1 80 ? 19.041 1.994 -31.847 1.00 74.81 80 THR A N 1
ATOM 668 C CA . THR A 1 80 ? 17.996 2.687 -32.612 1.00 74.81 80 THR A CA 1
ATOM 669 C C . THR A 1 80 ? 18.250 4.192 -32.620 1.00 74.81 80 THR A C 1
ATOM 671 O O . THR A 1 80 ? 18.118 4.814 -33.669 1.00 74.81 80 THR A O 1
ATOM 674 N N . GLU A 1 81 ? 18.681 4.752 -31.487 1.00 75.31 81 GLU A N 1
ATOM 675 C CA . GLU A 1 81 ? 19.106 6.152 -31.373 1.00 75.31 81 GLU A CA 1
ATOM 676 C C . GLU A 1 81 ? 20.330 6.438 -32.257 1.00 75.31 81 GLU A C 1
ATOM 678 O O . GLU A 1 81 ? 20.278 7.355 -33.068 1.00 75.31 81 GLU A O 1
ATOM 683 N N . GLN A 1 82 ? 21.363 5.588 -32.226 1.00 77.25 82 GLN A N 1
ATOM 684 C CA . GLN A 1 82 ? 22.554 5.740 -33.081 1.00 77.25 82 GLN A CA 1
ATOM 685 C C . GLN A 1 82 ? 22.238 5.671 -34.582 1.00 77.25 82 GLN A C 1
ATOM 687 O O . GLN A 1 82 ? 22.798 6.424 -35.375 1.00 77.25 82 GLN A O 1
ATOM 692 N N . ILE A 1 83 ? 21.342 4.764 -34.995 1.00 80.50 83 ILE A N 1
ATOM 693 C CA . ILE A 1 83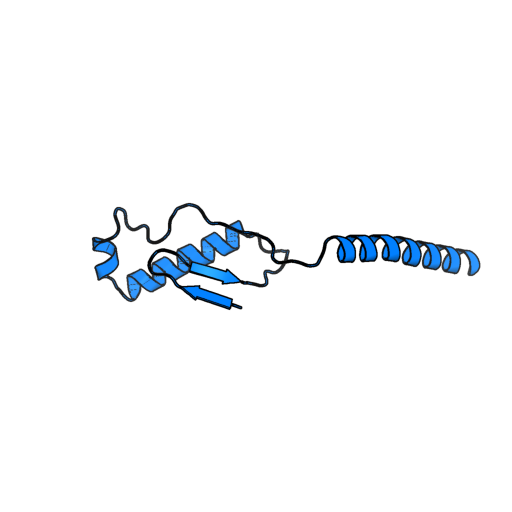 ? 20.903 4.672 -36.397 1.00 80.50 83 ILE A CA 1
ATOM 694 C C . ILE A 1 83 ? 20.124 5.927 -36.792 1.00 80.50 83 ILE A C 1
ATOM 696 O O . ILE A 1 83 ? 20.298 6.420 -37.903 1.00 80.50 83 ILE A O 1
ATOM 700 N N . HIS A 1 84 ? 19.271 6.441 -35.904 1.00 77.75 84 HIS A N 1
ATOM 701 C CA . HIS A 1 84 ? 18.520 7.664 -36.155 1.00 77.75 84 HIS A CA 1
ATOM 702 C C 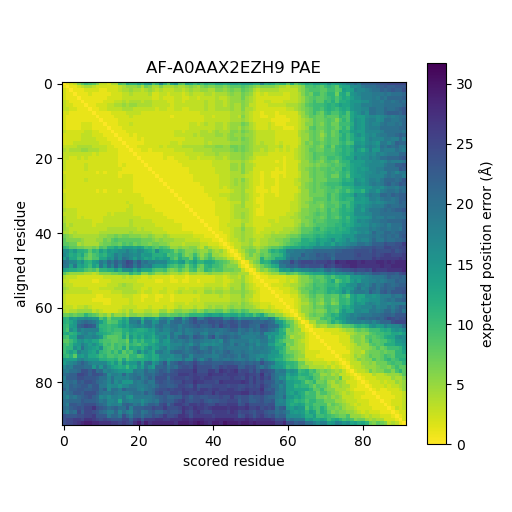. HIS A 1 84 ? 19.453 8.872 -36.303 1.00 77.75 84 HIS A C 1
ATOM 704 O O . HIS A 1 84 ? 19.303 9.631 -37.253 1.00 77.75 84 HIS A O 1
ATOM 710 N N . GLU A 1 85 ? 20.457 9.009 -35.433 1.00 80.88 85 GLU A N 1
ATOM 711 C CA . GLU A 1 85 ? 21.479 10.059 -35.532 1.00 80.88 85 GLU A CA 1
ATOM 712 C C . GLU A 1 85 ? 22.270 9.966 -36.846 1.00 80.88 85 GLU A C 1
ATOM 714 O O . GLU A 1 85 ? 22.353 10.954 -37.571 1.00 80.88 85 GLU A O 1
ATOM 719 N N . GLN A 1 86 ? 22.749 8.774 -37.227 1.00 79.56 86 GLN A N 1
ATOM 720 C CA . GLN A 1 86 ? 23.435 8.575 -38.513 1.00 79.56 86 GLN A CA 1
ATOM 721 C C . GLN A 1 86 ? 22.542 8.880 -39.723 1.00 79.56 86 GLN A C 1
ATOM 723 O O . GLN A 1 86 ? 23.014 9.407 -40.727 1.00 79.56 86 GLN A O 1
ATOM 728 N N . GLN A 1 87 ? 21.253 8.537 -39.663 1.00 76.94 87 GLN A N 1
ATOM 729 C CA . GLN A 1 87 ? 20.309 8.863 -40.733 1.00 76.94 87 GLN A CA 1
ATOM 730 C C . GLN A 1 87 ? 20.066 10.368 -40.850 1.00 76.94 87 GLN A C 1
ATOM 732 O O . GLN A 1 87 ? 19.894 1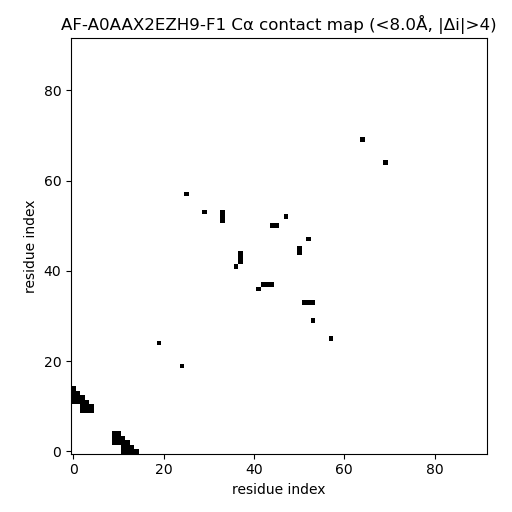0.849 -41.965 1.00 76.94 87 GLN A O 1
ATOM 737 N N . MET A 1 88 ? 20.059 11.097 -39.733 1.00 73.00 88 MET A N 1
ATOM 738 C CA . MET A 1 88 ? 19.924 12.552 -39.731 1.00 73.00 88 MET A CA 1
ATOM 739 C C . MET A 1 88 ? 21.194 13.244 -40.246 1.00 73.00 88 MET A C 1
ATOM 741 O O . MET A 1 88 ? 21.068 14.150 -41.058 1.00 73.00 88 MET A O 1
ATOM 745 N N . GLU A 1 89 ? 22.393 12.770 -39.883 1.00 81.50 89 GLU A N 1
ATOM 746 C CA . GLU A 1 89 ? 23.665 13.274 -40.441 1.00 81.50 89 GLU A CA 1
ATOM 747 C C . GLU A 1 89 ? 23.771 13.079 -41.961 1.00 81.50 89 GLU A C 1
ATOM 749 O O . GLU A 1 89 ? 24.338 13.912 -42.654 1.00 81.50 89 GLU A O 1
ATOM 754 N N . LEU A 1 90 ? 23.229 11.984 -42.504 1.00 75.44 90 LEU A N 1
ATOM 755 C CA . LEU A 1 90 ? 23.228 11.724 -43.951 1.00 75.44 90 LEU A CA 1
ATOM 756 C C . LEU A 1 90 ? 22.228 12.591 -44.737 1.00 75.44 90 LEU A C 1
ATOM 758 O O . LEU A 1 90 ? 22.261 12.583 -45.969 1.00 75.44 90 LEU A O 1
ATOM 762 N N . LEU A 1 91 ? 21.300 13.258 -44.046 1.00 73.19 91 LEU A N 1
ATOM 763 C CA . LEU A 1 91 ? 20.283 14.134 -44.634 1.00 73.19 91 LEU A CA 1
ATOM 764 C C . LEU A 1 91 ? 20.671 15.624 -44.578 1.00 73.19 91 LEU A C 1
ATOM 766 O O . LEU A 1 91 ? 19.946 16.440 -45.153 1.00 73.19 91 LEU A O 1
ATOM 770 N N . GLU A 1 92 ? 21.783 15.962 -43.919 1.00 57.38 92 GLU A N 1
ATOM 771 C CA . GLU A 1 92 ? 22.435 17.284 -43.932 1.00 57.38 92 GLU A CA 1
ATOM 772 C C . GLU A 1 92 ? 23.505 17.382 -45.034 1.00 57.38 92 GLU A C 1
ATOM 774 O O . GLU A 1 92 ? 23.618 18.480 -45.630 1.00 57.38 92 GLU A O 1
#

Solvent-accessible surface area (backbone atoms only — not comparable to full-atom values): 5940 Å² total; per-residue (Å²): 123,49,79,46,82,53,102,89,51,74,49,75,49,76,91,74,63,88,91,56,56,66,68,62,50,51,51,48,53,56,51,54,50,43,52,53,47,42,71,75,40,60,73,54,53,80,75,32,84,86,73,50,82,68,72,94,76,82,88,84,80,86,89,73,80,58,69,66,60,54,53,50,49,54,60,50,48,55,52,52,53,52,51,51,52,54,54,52,62,74,72,109

pLDDT: mean 85.82, std 10.4, range [57.38, 97.31]

Mean predicted aligned error: 9.84 Å

Foldseek 3Di:
DDWDDDPQDIDDDDDDDPPDDPVNVCCCVLVVVLVVCCVVPVVVCVVDPPSHPDDPDDDDDDPDDDPVVVVVVVVVVVVVVVVVVVVVVVVD

Organism: NCBI:txid283686

Sequence (92 aa):
LELNVQPDHVHLVVIVPPKISISTLMGHLKGRSAIRLYNRFPHIRKKLWGNHFWSRGYFVDTVGVNEEIIRRYVRHQEKTEQIHEQQMELLE